Protein AF-A0A061SBF4-F1 (afdb_monomer_lite)

InterPro domains:
  IPR029033 Histidine phosphatase superfamily [G3DSA:3.40.50.1240] (4-101)
  IPR029033 Histidine phosphatase superfamily [SSF53254] (17-101)

Structure (mmCIF, N/CA/C/O backbone):
data_AF-A0A061SBF4-F1
#
_entry.id   AF-A0A061SBF4-F1
#
loop_
_atom_site.group_PDB
_atom_site.id
_atom_site.type_symbol
_atom_site.label_atom_id
_atom_site.label_alt_id
_atom_site.label_comp_id
_atom_site.label_asym_id
_atom_site.label_entity_id
_atom_site.label_seq_id
_atom_site.pdbx_PDB_ins_code
_atom_site.Cartn_x
_atom_site.Cartn_y
_atom_site.Cartn_z
_atom_site.occupancy
_atom_site.B_iso_or_equiv
_atom_site.auth_seq_id
_atom_site.auth_comp_id
_atom_site.auth_asym_id
_atom_site.auth_atom_id
_atom_site.pdbx_PDB_model_num
ATOM 1 N N . ASN A 1 1 ? 0.490 18.401 -19.835 1.00 37.03 1 ASN A N 1
ATOM 2 C CA . ASN A 1 1 ? -0.898 18.428 -20.334 1.00 37.03 1 ASN A CA 1
ATOM 3 C C . ASN A 1 1 ? -1.170 17.094 -21.003 1.00 37.03 1 ASN A C 1
ATOM 5 O O . ASN A 1 1 ? -0.836 16.944 -22.166 1.00 37.03 1 ASN A O 1
ATOM 9 N N . LEU A 1 2 ? -1.612 16.114 -20.217 1.00 29.39 2 LEU A N 1
ATOM 10 C CA . LEU A 1 2 ? -2.106 14.799 -20.639 1.00 29.39 2 LEU A CA 1
ATOM 11 C C . LEU A 1 2 ? -2.763 14.201 -19.387 1.00 29.39 2 LEU A C 1
ATOM 13 O O . LEU A 1 2 ? -2.123 13.512 -18.601 1.00 29.39 2 LEU A O 1
ATOM 17 N N . LEU A 1 3 ? -4.010 14.611 -19.146 1.00 37.03 3 LEU A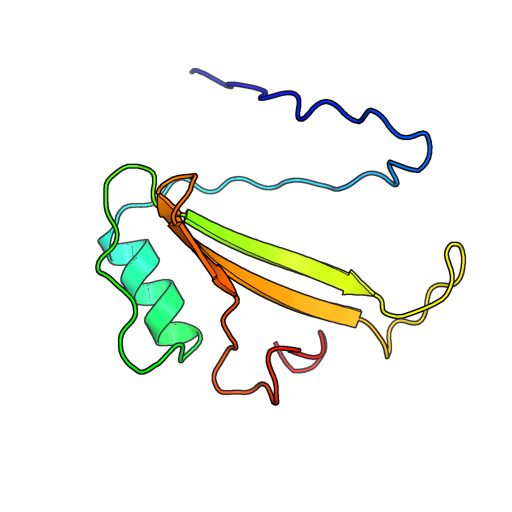 N 1
ATOM 18 C CA . LEU A 1 3 ? -4.941 13.877 -18.296 1.00 37.03 3 LEU A CA 1
ATOM 19 C C . LEU A 1 3 ? -5.347 12.645 -19.106 1.00 37.03 3 LEU A C 1
ATOM 21 O O . LEU A 1 3 ? -6.087 12.770 -20.077 1.00 37.03 3 LEU A O 1
ATOM 25 N N . LEU A 1 4 ? -4.800 11.482 -18.761 1.00 37.97 4 LEU A N 1
ATOM 26 C CA . LEU A 1 4 ? -5.446 10.223 -19.102 1.00 37.97 4 LEU A CA 1
ATOM 27 C C . LEU A 1 4 ? -6.430 9.932 -17.973 1.00 37.97 4 LEU A C 1
ATOM 29 O O . LEU A 1 4 ? -6.050 9.427 -16.920 1.00 37.97 4 LEU A O 1
ATOM 33 N N . GLU A 1 5 ? -7.686 10.303 -18.197 1.00 43.56 5 GLU A N 1
ATOM 34 C CA . GLU A 1 5 ? -8.816 9.701 -17.501 1.00 43.56 5 GLU A CA 1
ATOM 35 C C . GLU A 1 5 ? -8.888 8.247 -17.980 1.00 43.56 5 GLU A C 1
ATOM 37 O O . GLU A 1 5 ? -9.454 7.944 -19.027 1.00 43.56 5 GLU A O 1
ATOM 42 N N . GLN A 1 6 ? -8.212 7.344 -17.269 1.00 40.34 6 GLN A N 1
ATOM 43 C CA . GLN A 1 6 ? -8.538 5.929 -17.372 1.00 40.34 6 GLN A CA 1
ATOM 44 C C . GLN A 1 6 ? -9.866 5.733 -16.646 1.00 40.34 6 GLN A C 1
ATOM 46 O O . GLN A 1 6 ? -9.923 5.673 -15.419 1.00 40.34 6 GLN A O 1
ATOM 51 N N . GLU A 1 7 ? -10.936 5.674 -17.434 1.00 38.03 7 GLU A N 1
ATOM 52 C CA . GLU A 1 7 ? -12.190 5.042 -17.050 1.00 38.03 7 GLU A CA 1
ATOM 53 C C . GLU A 1 7 ? -11.876 3.599 -16.635 1.00 38.03 7 GLU A C 1
ATOM 55 O O . GLU A 1 7 ? -11.697 2.711 -17.470 1.00 38.03 7 GLU A O 1
ATOM 60 N N . CYS A 1 8 ? -11.788 3.347 -15.330 1.00 37.91 8 CYS A N 1
ATOM 61 C CA . CYS A 1 8 ? -12.079 2.015 -14.829 1.00 37.91 8 CYS A CA 1
ATOM 62 C C . CYS A 1 8 ? -13.566 1.792 -15.091 1.00 37.91 8 CYS A C 1
ATOM 64 O O . CYS A 1 8 ? -14.402 2.482 -14.507 1.00 37.91 8 CYS A O 1
ATOM 66 N N . ALA A 1 9 ? -13.870 0.876 -16.009 1.00 34.50 9 ALA A N 1
ATOM 67 C CA . ALA A 1 9 ? -15.216 0.411 -16.290 1.00 34.50 9 ALA A CA 1
ATOM 68 C C . ALA A 1 9 ? -15.899 0.019 -14.972 1.00 34.50 9 ALA A C 1
ATOM 70 O O . ALA A 1 9 ? -15.605 -1.019 -14.382 1.00 34.50 9 ALA A O 1
ATOM 71 N N . ALA A 1 10 ? -16.775 0.899 -14.495 1.00 35.72 10 ALA A N 1
ATOM 72 C CA . ALA A 1 10 ? -17.707 0.621 -13.423 1.00 35.72 10 ALA A CA 1
ATOM 73 C C . ALA A 1 10 ? -18.903 -0.118 -14.031 1.00 35.72 10 ALA A C 1
ATOM 75 O O . ALA A 1 10 ? -19.981 0.449 -14.187 1.00 35.72 10 ALA A O 1
ATOM 76 N N . ASP A 1 11 ? -18.694 -1.379 -14.405 1.00 40.53 11 ASP A N 1
ATOM 77 C CA . ASP A 1 11 ? -19.796 -2.331 -14.497 1.00 40.53 11 ASP A CA 1
ATOM 78 C C . ASP A 1 11 ? -20.078 -2.808 -13.069 1.00 40.53 11 ASP A C 1
ATOM 80 O O . ASP A 1 11 ? -19.510 -3.798 -12.629 1.00 40.53 11 ASP A O 1
ATOM 84 N N . ASP A 1 12 ? -20.841 -2.019 -12.312 1.00 39.38 12 ASP A N 1
ATOM 85 C CA . ASP A 1 12 ? -21.755 -2.483 -11.260 1.00 39.38 12 ASP A CA 1
ATOM 86 C C . ASP A 1 12 ? -22.426 -1.262 -10.606 1.00 39.38 12 ASP A C 1
ATOM 88 O O . ASP A 1 12 ? -21.773 -0.296 -10.203 1.00 39.38 12 ASP A O 1
ATOM 92 N N . GLU A 1 13 ? -23.756 -1.312 -10.499 1.00 36.62 13 GLU A N 1
ATOM 93 C CA . GLU A 1 13 ? -24.686 -0.283 -9.991 1.00 36.62 13 GLU A CA 1
ATOM 94 C C . GLU A 1 13 ? -24.434 0.195 -8.537 1.00 36.62 13 GLU A C 1
ATOM 96 O O . GLU A 1 13 ? -25.208 0.985 -7.999 1.00 36.62 13 GLU A O 1
ATOM 101 N N . ASP A 1 14 ? -23.320 -0.199 -7.918 1.00 42.00 14 ASP A N 1
ATOM 102 C CA . ASP A 1 14 ? -22.906 0.137 -6.552 1.00 42.00 14 ASP A CA 1
ATOM 103 C C . ASP A 1 14 ? -21.665 1.048 -6.489 1.00 42.00 14 ASP A C 1
ATOM 105 O O . ASP A 1 14 ? -21.001 1.143 -5.451 1.00 42.00 14 ASP A O 1
ATOM 109 N N . ALA A 1 15 ? -21.349 1.767 -7.574 1.00 41.41 15 ALA A N 1
ATOM 110 C CA . ALA A 1 15 ? -20.294 2.782 -7.615 1.00 41.41 15 ALA A CA 1
ATOM 111 C C . ALA A 1 15 ? -20.626 4.002 -6.722 1.00 41.41 15 ALA A C 1
ATOM 113 O O . ALA A 1 15 ? -20.840 5.123 -7.187 1.00 41.41 15 ALA A O 1
ATOM 114 N N . ARG A 1 16 ? -20.646 3.810 -5.396 1.00 48.41 16 ARG A N 1
ATOM 115 C CA . ARG A 1 16 ? -20.456 4.889 -4.422 1.00 48.41 16 ARG A CA 1
ATOM 116 C C . ARG A 1 16 ? -19.174 5.599 -4.825 1.00 48.41 16 ARG A C 1
ATOM 118 O O . ARG A 1 16 ? -18.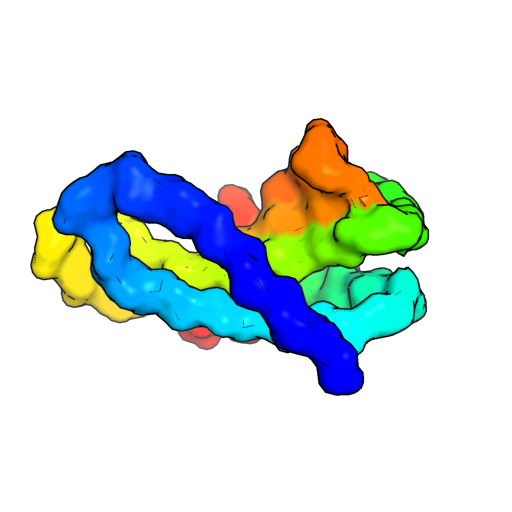128 4.965 -4.812 1.00 48.41 16 ARG A O 1
ATOM 125 N N . ALA A 1 17 ? -19.289 6.875 -5.199 1.00 47.47 17 ALA A N 1
ATOM 126 C CA . ALA A 1 17 ? -18.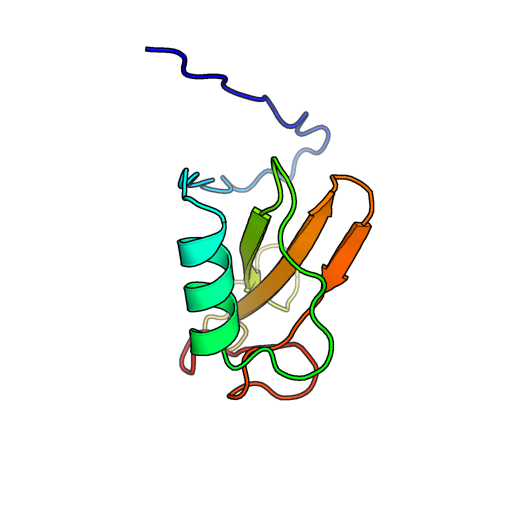212 7.714 -5.718 1.00 47.47 17 ALA A CA 1
ATOM 127 C C . ALA A 1 17 ? -16.864 7.418 -5.037 1.00 47.47 17 ALA A C 1
ATOM 129 O O . ALA A 1 17 ? -16.566 7.932 -3.957 1.00 47.47 17 ALA A O 1
ATOM 130 N N . ALA A 1 18 ? -16.062 6.563 -5.667 1.00 59.12 18 ALA A N 1
ATOM 131 C CA . ALA A 1 18 ? -14.702 6.309 -5.251 1.00 59.12 18 ALA A CA 1
ATOM 132 C C . ALA A 1 18 ? -13.892 7.495 -5.766 1.00 59.12 18 ALA A C 1
ATOM 134 O O . ALA A 1 18 ? -13.632 7.617 -6.962 1.00 59.12 18 ALA A O 1
ATOM 135 N N . SER A 1 19 ? -13.560 8.435 -4.883 1.00 75.69 19 SER A N 1
ATOM 136 C CA . SER A 1 19 ? -12.643 9.509 -5.243 1.00 75.69 19 SER A CA 1
ATOM 137 C C . SER A 1 19 ? -11.255 8.906 -5.444 1.00 75.69 19 SER A C 1
ATOM 139 O O . SER A 1 19 ? -10.605 8.523 -4.471 1.00 75.69 19 SER A O 1
ATOM 141 N N . LEU A 1 20 ? -10.806 8.818 -6.694 1.00 83.00 20 LEU A N 1
ATOM 142 C CA . LEU A 1 20 ? -9.448 8.407 -7.02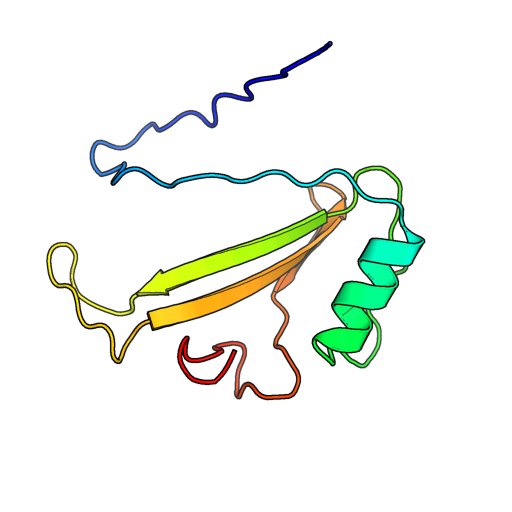6 1.00 83.00 20 LEU A CA 1
ATOM 143 C C . LEU A 1 20 ? -8.533 9.634 -7.046 1.00 83.00 20 LEU A C 1
ATOM 145 O O . LEU A 1 20 ? -8.828 10.632 -7.703 1.00 83.00 20 LEU A O 1
ATOM 149 N N . GLN A 1 21 ? -7.412 9.555 -6.333 1.00 87.44 21 GLN A N 1
ATOM 150 C CA . GLN A 1 21 ? -6.353 10.560 -6.376 1.00 87.44 21 GLN A CA 1
ATOM 151 C C . GLN A 1 21 ? -5.063 9.897 -6.853 1.00 87.44 21 GLN A C 1
ATOM 153 O O . GLN A 1 21 ? -4.619 8.913 -6.269 1.00 87.44 21 GLN A O 1
ATOM 158 N N . LEU A 1 22 ? -4.474 10.441 -7.921 1.00 89.81 22 LEU A N 1
ATOM 159 C CA . LEU A 1 22 ? -3.258 9.916 -8.537 1.00 89.81 22 LEU A CA 1
ATOM 160 C C . LEU A 1 22 ? -2.083 10.862 -8.293 1.00 89.81 22 LEU A C 1
ATOM 162 O O . LEU A 1 22 ? -2.156 12.056 -8.590 1.00 89.81 22 LEU A O 1
ATOM 166 N N . TYR A 1 23 ? -0.981 10.300 -7.802 1.00 91.69 23 TYR A N 1
ATOM 167 C CA . TYR A 1 23 ? 0.264 11.017 -7.549 1.00 91.69 23 TYR A CA 1
ATOM 168 C C . TYR A 1 23 ? 1.390 10.395 -8.370 1.00 91.69 23 TYR A C 1
ATOM 170 O O . TYR A 1 23 ? 1.766 9.246 -8.157 1.00 91.69 23 TYR A O 1
ATOM 178 N N . PHE A 1 24 ? 1.952 11.168 -9.298 1.00 92.56 24 PHE A N 1
ATOM 179 C CA . PHE A 1 24 ? 3.130 10.747 -10.053 1.00 92.56 24 PHE A CA 1
ATOM 180 C C . PHE A 1 24 ? 4.392 11.048 -9.250 1.00 92.56 24 PHE A C 1
ATOM 182 O O . PHE A 1 24 ? 4.610 12.182 -8.820 1.00 92.56 24 PHE A O 1
ATOM 189 N N . ALA A 1 25 ? 5.220 10.026 -9.060 1.00 91.12 25 ALA A N 1
ATOM 190 C CA . ALA A 1 25 ? 6.402 10.089 -8.217 1.00 91.12 25 ALA A CA 1
ATOM 191 C C . ALA A 1 25 ? 7.564 9.304 -8.838 1.00 91.12 25 ALA A C 1
ATOM 193 O O . ALA A 1 25 ? 7.374 8.409 -9.660 1.00 91.12 25 ALA A O 1
ATOM 194 N N . HIS A 1 26 ? 8.785 9.636 -8.431 1.00 92.38 26 HIS A N 1
ATOM 195 C CA . HIS A 1 26 ? 9.977 8.869 -8.773 1.00 92.38 26 HIS A CA 1
ATOM 196 C C . HIS A 1 26 ? 10.063 7.579 -7.944 1.00 92.38 26 HIS A C 1
ATOM 198 O O . HIS A 1 26 ? 9.607 7.532 -6.802 1.00 92.38 26 HIS A O 1
ATOM 204 N N . GLN A 1 27 ? 10.757 6.563 -8.468 1.00 90.12 27 GLN A N 1
ATOM 205 C CA . GLN A 1 27 ? 11.002 5.288 -7.771 1.00 90.12 27 GLN A CA 1
ATOM 206 C C . GLN A 1 27 ? 11.597 5.481 -6.360 1.00 90.12 27 GLN A C 1
ATOM 208 O O . GLN A 1 27 ? 11.237 4.772 -5.423 1.00 90.12 27 GLN A O 1
ATOM 213 N N . SER A 1 28 ? 12.462 6.486 -6.170 1.00 90.62 28 SER A N 1
ATOM 214 C CA . SER A 1 28 ? 13.033 6.825 -4.857 1.00 90.62 28 SER A CA 1
ATOM 215 C C . SER A 1 28 ? 11.989 7.303 -3.843 1.00 90.62 28 SER A C 1
ATOM 217 O O . SER A 1 28 ? 12.118 7.022 -2.653 1.00 90.62 28 SER A O 1
ATOM 219 N N . GLN A 1 29 ? 10.944 7.997 -4.297 1.00 92.69 29 GLN A N 1
ATOM 220 C CA . GLN A 1 29 ? 9.840 8.448 -3.450 1.00 92.69 29 GLN A CA 1
ATOM 221 C C . GLN A 1 29 ? 8.916 7.280 -3.087 1.00 92.69 29 GLN A C 1
ATOM 223 O O . GLN A 1 29 ? 8.470 7.202 -1.946 1.00 92.69 29 GLN A O 1
ATOM 228 N N . VAL A 1 30 ? 8.696 6.339 -4.013 1.00 90.06 30 VAL A N 1
ATOM 229 C CA . VAL A 1 30 ? 7.953 5.095 -3.744 1.00 90.06 30 VAL A CA 1
ATOM 230 C C . VAL A 1 30 ? 8.665 4.262 -2.675 1.00 90.06 30 VAL A C 1
ATOM 232 O O . VAL A 1 30 ? 8.046 3.855 -1.695 1.00 90.06 30 VAL A O 1
ATOM 235 N N . LEU A 1 31 ? 9.985 4.082 -2.796 1.00 89.12 31 LEU A N 1
ATOM 236 C CA . LEU A 1 31 ? 10.793 3.411 -1.771 1.00 89.12 31 LEU A CA 1
ATOM 237 C C . LEU A 1 31 ? 10.717 4.115 -0.415 1.00 89.12 31 LEU A C 1
ATOM 239 O O . LEU A 1 31 ? 10.559 3.455 0.611 1.00 89.12 31 LEU A O 1
ATOM 243 N N . ALA A 1 32 ? 10.823 5.446 -0.404 1.00 89.81 32 ALA A N 1
ATOM 244 C CA . ALA A 1 32 ? 10.725 6.224 0.825 1.00 89.81 32 ALA A CA 1
ATOM 245 C C . ALA A 1 32 ? 9.351 6.060 1.496 1.00 89.81 32 ALA A C 1
ATOM 247 O O . ALA A 1 32 ? 9.293 5.911 2.714 1.00 89.81 32 ALA A O 1
ATOM 248 N N . LEU A 1 33 ? 8.264 6.030 0.716 1.00 89.75 33 LEU A N 1
ATOM 249 C CA . LEU A 1 33 ? 6.912 5.787 1.219 1.00 89.75 33 LEU A CA 1
ATOM 250 C C . LEU A 1 33 ? 6.783 4.387 1.832 1.00 89.75 33 LEU A C 1
ATOM 252 O O . LEU A 1 33 ? 6.333 4.261 2.966 1.00 89.75 33 LEU A O 1
ATOM 256 N N . LEU A 1 34 ? 7.221 3.344 1.124 1.00 87.62 34 LEU A N 1
ATOM 257 C CA . LEU A 1 34 ? 7.181 1.964 1.622 1.00 87.62 34 LEU A CA 1
ATOM 258 C C . LEU A 1 34 ? 7.979 1.808 2.926 1.00 87.62 34 LEU A C 1
ATOM 260 O O . LEU A 1 34 ? 7.505 1.192 3.883 1.00 87.62 34 LEU A O 1
ATOM 264 N N . ALA A 1 35 ? 9.159 2.429 2.994 1.00 87.06 35 ALA A N 1
ATOM 265 C CA . ALA A 1 35 ? 9.975 2.456 4.201 1.00 87.06 35 ALA A CA 1
ATOM 266 C C . ALA A 1 35 ? 9.298 3.225 5.350 1.00 87.06 35 ALA A C 1
ATOM 268 O O . ALA A 1 35 ? 9.344 2.768 6.491 1.00 87.06 35 ALA A O 1
ATOM 269 N N . ALA A 1 36 ? 8.648 4.359 5.065 1.00 86.31 36 ALA A N 1
ATOM 270 C CA . ALA A 1 36 ? 7.928 5.161 6.057 1.00 86.31 36 ALA A CA 1
ATOM 271 C C . ALA A 1 36 ? 6.699 4.432 6.616 1.00 86.31 36 ALA A C 1
ATOM 273 O O . ALA A 1 36 ? 6.452 4.478 7.819 1.00 86.31 36 ALA A O 1
ATOM 274 N N . LEU A 1 37 ? 5.989 3.685 5.768 1.00 84.06 37 LEU A N 1
ATOM 275 C CA . LEU A 1 37 ? 4.926 2.769 6.183 1.00 84.06 37 LEU A CA 1
ATOM 276 C C . LEU A 1 37 ? 5.478 1.594 7.005 1.00 84.06 37 LEU A C 1
ATOM 278 O O . LEU A 1 37 ? 4.724 0.848 7.620 1.00 84.06 37 LEU A O 1
ATOM 282 N N . GLY A 1 38 ? 6.798 1.412 7.052 1.00 80.94 38 GLY A N 1
ATOM 283 C CA . GLY A 1 38 ? 7.430 0.301 7.746 1.00 80.94 38 GLY A CA 1
ATOM 284 C C . GLY A 1 38 ? 7.097 -1.044 7.107 1.00 80.94 38 GLY A C 1
ATOM 285 O O . GLY A 1 38 ? 7.157 -2.070 7.785 1.00 80.94 38 GLY A O 1
ATOM 286 N N . VAL A 1 39 ? 6.768 -1.036 5.813 1.00 77.81 39 VAL A N 1
ATOM 287 C CA . VAL A 1 39 ? 6.655 -2.244 5.006 1.00 77.81 39 VAL A CA 1
ATOM 288 C C . VAL A 1 39 ? 8.065 -2.827 4.880 1.00 77.81 39 VAL A C 1
ATOM 290 O O . VAL A 1 39 ? 8.880 -2.373 4.077 1.00 77.81 39 VAL A O 1
ATOM 293 N N . GLY A 1 40 ? 8.390 -3.773 5.759 1.00 62.84 40 GLY A N 1
ATOM 294 C CA . GLY A 1 40 ? 9.734 -4.319 5.920 1.00 62.84 40 GLY A CA 1
ATOM 295 C C . GLY A 1 40 ? 9.813 -5.803 5.578 1.00 62.84 40 GLY A C 1
ATOM 296 O O . GLY A 1 40 ? 8.980 -6.583 6.023 1.00 62.84 40 GLY A O 1
ATOM 297 N N . GLY A 1 41 ? 10.876 -6.175 4.858 1.00 59.53 41 GLY A N 1
ATOM 298 C CA . GLY A 1 41 ? 11.250 -7.563 4.566 1.00 59.53 41 GLY A CA 1
ATOM 299 C C . GLY A 1 41 ? 10.845 -8.001 3.160 1.00 59.53 41 GLY A C 1
ATOM 300 O O . GLY A 1 41 ? 9.742 -8.484 2.964 1.00 59.53 41 GLY A O 1
ATOM 301 N N . GLU A 1 42 ? 11.758 -7.835 2.198 1.00 65.69 42 GLU A N 1
ATOM 302 C CA . GLU A 1 42 ? 11.649 -8.321 0.806 1.00 65.69 42 GLU A CA 1
ATOM 303 C C . GLU A 1 42 ? 10.568 -7.673 -0.072 1.00 65.69 42 GLU A C 1
ATOM 305 O O . GLU A 1 42 ? 9.929 -8.337 -0.885 1.00 65.69 42 GLU A O 1
ATOM 310 N N . VAL A 1 43 ? 10.410 -6.349 0.004 1.00 72.94 43 VAL A N 1
ATOM 311 C CA . VAL A 1 43 ? 9.686 -5.648 -1.062 1.00 72.94 43 VAL A CA 1
ATOM 312 C C . VAL A 1 43 ? 10.590 -5.540 -2.295 1.00 72.94 43 VAL A C 1
ATOM 314 O O . VAL A 1 43 ? 11.680 -4.968 -2.189 1.00 72.94 43 VAL A O 1
ATOM 317 N N . PRO A 1 44 ? 10.183 -6.071 -3.460 1.00 83.94 44 PRO A N 1
ATOM 318 C CA . PRO A 1 44 ? 10.938 -5.907 -4.697 1.00 83.94 44 PRO A CA 1
ATOM 319 C C . PRO A 1 44 ? 11.139 -4.426 -5.041 1.00 83.94 44 PRO A C 1
ATOM 321 O O . PRO A 1 44 ? 10.251 -3.595 -4.824 1.00 83.94 44 PRO A O 1
ATOM 324 N N . LEU A 1 45 ? 12.312 -4.103 -5.595 1.00 87.50 45 LEU A N 1
ATOM 325 C CA . LEU A 1 45 ? 12.633 -2.741 -6.021 1.00 87.50 45 LEU A CA 1
ATOM 326 C C . LEU A 1 45 ? 11.581 -2.233 -7.023 1.00 87.50 45 LEU A C 1
ATOM 328 O O . LEU A 1 45 ? 11.161 -3.008 -7.885 1.00 87.50 45 LEU A O 1
ATOM 332 N N . PRO A 1 46 ? 11.157 -0.961 -6.927 1.00 89.00 46 PRO A N 1
ATOM 333 C CA . PRO A 1 46 ? 10.197 -0.411 -7.866 1.00 89.00 46 PRO A CA 1
ATOM 334 C C . PRO A 1 46 ? 10.777 -0.370 -9.274 1.00 89.00 46 PRO A C 1
ATOM 336 O O . PRO A 1 46 ? 11.893 0.101 -9.488 1.00 89.00 46 PRO A O 1
ATOM 339 N N . GLU A 1 47 ? 9.986 -0.854 -10.224 1.00 89.69 47 GLU A N 1
ATOM 340 C CA . GLU A 1 47 ? 10.246 -0.761 -11.657 1.00 89.69 47 GLU A CA 1
ATOM 341 C C . GLU A 1 47 ? 9.455 0.415 -12.255 1.00 89.69 47 GLU A C 1
ATOM 343 O O . GLU A 1 47 ? 8.744 1.145 -11.552 1.00 89.69 47 GLU A O 1
ATOM 348 N N . ASP A 1 48 ? 9.591 0.644 -13.558 1.00 88.62 48 ASP A N 1
ATOM 349 C CA . ASP A 1 48 ? 8.790 1.646 -14.260 1.00 88.62 48 ASP A CA 1
ATOM 350 C C . ASP A 1 48 ? 7.293 1.330 -14.126 1.00 88.62 48 ASP A C 1
ATOM 352 O O . ASP A 1 48 ? 6.871 0.187 -14.290 1.00 88.62 48 ASP A O 1
ATOM 356 N N . LEU A 1 49 ? 6.491 2.361 -13.833 1.00 87.25 49 LEU A N 1
ATOM 357 C CA . LEU A 1 49 ? 5.038 2.267 -13.606 1.00 87.25 49 LEU A CA 1
ATOM 358 C C . LEU A 1 49 ? 4.610 1.441 -12.375 1.00 87.25 49 LEU A C 1
ATOM 360 O O . LEU A 1 49 ? 3.417 1.184 -12.189 1.00 87.25 49 LEU A O 1
ATOM 364 N N . SER A 1 50 ? 5.553 1.070 -11.507 1.00 90.81 50 SER A N 1
ATOM 365 C CA . SER A 1 50 ? 5.219 0.587 -10.166 1.00 90.81 50 SER A CA 1
ATOM 366 C C . SER A 1 50 ? 4.407 1.629 -9.390 1.00 90.81 50 SER A C 1
ATOM 368 O O . SER A 1 50 ? 4.568 2.840 -9.573 1.00 90.81 50 SER A O 1
ATOM 370 N N . HIS A 1 51 ? 3.514 1.163 -8.522 1.00 91.25 51 HIS A N 1
ATOM 371 C CA . HIS A 1 51 ? 2.621 2.029 -7.759 1.00 91.25 51 HIS A CA 1
ATOM 372 C C . HIS A 1 51 ? 2.256 1.420 -6.407 1.00 91.25 51 HIS A C 1
ATOM 374 O O . HIS A 1 51 ? 2.408 0.220 -6.167 1.00 91.25 51 HIS A O 1
ATOM 380 N N . VAL A 1 52 ? 1.799 2.290 -5.509 1.00 90.44 52 VAL A N 1
ATOM 381 C CA . VAL A 1 52 ? 1.256 1.926 -4.203 1.00 90.44 52 VAL A CA 1
ATOM 382 C C . VAL A 1 52 ? -0.176 2.426 -4.154 1.00 90.44 52 VAL A C 1
ATOM 384 O O . VAL A 1 52 ? -0.404 3.632 -4.243 1.00 90.44 52 VAL A O 1
ATOM 387 N N . ASP A 1 53 ? -1.109 1.507 -3.964 1.00 89.00 53 ASP A N 1
ATOM 388 C CA . ASP A 1 53 ? -2.509 1.824 -3.741 1.00 89.00 53 ASP A CA 1
ATOM 389 C C . ASP A 1 53 ? -2.780 1.903 -2.243 1.00 89.00 53 ASP A C 1
ATOM 391 O O . ASP A 1 53 ? -2.471 0.983 -1.482 1.00 89.00 53 ASP A O 1
ATOM 395 N N . LEU A 1 54 ? -3.391 3.011 -1.830 1.00 87.44 54 LEU A N 1
ATOM 396 C CA . LEU A 1 54 ? -3.901 3.229 -0.482 1.00 87.44 54 LEU A CA 1
ATOM 397 C C . LEU A 1 54 ? -5.415 3.363 -0.579 1.00 87.44 54 LEU A C 1
ATOM 399 O O . LEU A 1 54 ? -5.929 4.383 -1.035 1.00 87.44 54 LEU A O 1
ATOM 403 N N . THR A 1 55 ? -6.137 2.323 -0.173 1.00 84.94 55 THR A N 1
ATOM 404 C CA . THR A 1 55 ? -7.598 2.288 -0.290 1.00 84.94 55 THR A CA 1
ATOM 405 C C . THR A 1 55 ? -8.241 2.373 1.086 1.00 84.94 55 THR A C 1
ATOM 407 O O . THR A 1 55 ? -8.063 1.475 1.907 1.00 84.94 55 THR A O 1
ATOM 410 N N . LEU A 1 56 ? -9.041 3.415 1.323 1.00 84.44 56 LEU A N 1
ATOM 411 C CA . LEU A 1 56 ? -9.915 3.487 2.493 1.00 84.44 56 LEU A CA 1
ATOM 412 C C . LEU A 1 56 ? -11.115 2.559 2.295 1.00 84.44 56 LEU A C 1
ATOM 414 O O . LEU A 1 56 ? -11.921 2.744 1.384 1.00 84.44 56 LEU A O 1
ATOM 418 N N . ARG A 1 57 ? -11.232 1.557 3.161 1.00 80.38 57 ARG A N 1
ATOM 419 C CA . ARG A 1 57 ? -12.306 0.562 3.164 1.00 80.38 57 ARG A CA 1
ATOM 420 C C . ARG A 1 57 ? -13.079 0.629 4.478 1.00 80.38 57 ARG A C 1
ATOM 422 O O . ARG A 1 57 ? -12.570 1.101 5.490 1.00 80.38 57 ARG A O 1
ATOM 429 N N . THR A 1 58 ? -14.312 0.131 4.467 1.00 82.44 58 THR A N 1
ATOM 430 C CA . THR A 1 58 ? -15.119 -0.100 5.673 1.00 82.44 58 THR A CA 1
ATOM 431 C C . THR A 1 58 ? -15.524 -1.568 5.722 1.00 82.44 58 THR A C 1
ATOM 433 O O . THR A 1 58 ? -15.884 -2.141 4.693 1.00 82.44 58 THR A O 1
ATOM 436 N N . ALA A 1 59 ? -15.433 -2.199 6.891 1.00 75.50 59 ALA A N 1
ATOM 437 C CA . ALA A 1 59 ? -15.986 -3.534 7.097 1.00 75.50 59 ALA A CA 1
ATOM 438 C C . ALA A 1 59 ? -17.452 -3.420 7.541 1.00 75.50 59 ALA A C 1
ATOM 440 O O . ALA A 1 59 ? -17.750 -2.754 8.530 1.00 75.50 59 ALA A O 1
ATOM 441 N N . GLY A 1 60 ? -18.380 -4.088 6.855 1.00 71.94 60 GLY A N 1
ATOM 442 C CA . GLY A 1 60 ? -19.794 -4.072 7.237 1.00 71.94 60 GLY A CA 1
ATOM 443 C C . GLY A 1 60 ? -20.746 -4.391 6.091 1.00 71.94 60 GLY A C 1
ATOM 444 O O . GLY A 1 60 ? -20.319 -4.673 4.974 1.00 71.94 60 GLY A O 1
ATOM 445 N N . GLU A 1 61 ? -22.044 -4.352 6.388 1.00 74.56 61 GLU A N 1
ATOM 446 C CA . GLU A 1 61 ? -23.095 -4.507 5.382 1.00 74.56 61 GLU A CA 1
ATOM 447 C C . GLU A 1 61 ? -23.190 -3.258 4.502 1.00 74.56 61 GLU A C 1
ATOM 449 O O . GLU A 1 61 ? -23.079 -2.122 4.986 1.00 74.56 61 GLU A O 1
ATOM 454 N N . VAL A 1 62 ? -23.439 -3.472 3.208 1.00 68.81 62 VAL A N 1
ATOM 455 C CA . VAL A 1 62 ? -23.671 -2.403 2.232 1.00 68.81 62 VAL A CA 1
ATOM 456 C C . VAL A 1 62 ? -24.801 -1.496 2.731 1.00 68.81 62 VAL A C 1
ATOM 458 O O . VAL A 1 62 ? -25.882 -1.957 3.081 1.00 68.81 62 VAL A O 1
ATOM 461 N N . GLY A 1 63 ? -24.536 -0.189 2.802 1.00 65.94 63 GLY A N 1
ATOM 462 C CA . GLY A 1 63 ? -25.492 0.809 3.296 1.00 65.94 63 GLY A CA 1
ATOM 463 C C . GLY A 1 63 ? -25.334 1.186 4.773 1.00 65.94 63 GLY A C 1
ATOM 464 O O . GLY A 1 63 ? -25.815 2.248 5.166 1.00 65.94 63 GLY A O 1
ATOM 465 N N . SER A 1 64 ? -24.584 0.414 5.565 1.00 66.69 64 SER A N 1
ATOM 466 C CA . SER A 1 64 ? -24.176 0.805 6.920 1.00 66.69 64 SER A CA 1
ATOM 467 C C . SER A 1 64 ? -22.815 1.515 6.892 1.00 66.69 64 SER A C 1
ATOM 469 O O . SER A 1 64 ? -21.891 1.074 6.213 1.00 66.69 64 SER A O 1
ATOM 471 N N . PHE A 1 65 ? -22.696 2.658 7.574 1.00 75.25 65 PHE A N 1
ATOM 472 C CA . PHE A 1 65 ? -21.417 3.350 7.761 1.00 75.25 65 PHE A CA 1
ATOM 473 C C . PHE A 1 65 ? -21.052 3.311 9.238 1.00 75.25 65 PHE A C 1
ATOM 475 O O . PHE A 1 65 ? -21.745 3.901 10.066 1.00 75.25 65 PHE A O 1
ATOM 482 N N . ASP A 1 66 ? -19.963 2.615 9.545 1.00 77.94 66 ASP A N 1
ATOM 483 C CA . ASP A 1 66 ? -19.385 2.552 10.879 1.00 77.94 66 ASP A CA 1
ATOM 484 C C . ASP A 1 66 ? -17.941 3.076 10.812 1.00 77.94 66 ASP A C 1
ATOM 486 O O . ASP A 1 66 ? -17.068 2.399 10.253 1.00 77.94 66 ASP A O 1
ATOM 490 N N . PRO A 1 67 ? -17.670 4.289 11.330 1.00 76.31 67 PRO A N 1
ATOM 491 C CA . PRO A 1 67 ? -16.339 4.882 11.273 1.00 76.31 67 PRO A CA 1
ATOM 492 C C . PRO A 1 67 ? -15.307 4.100 12.095 1.00 76.31 67 PRO A C 1
ATOM 494 O O . PRO A 1 67 ? -14.116 4.200 11.814 1.00 76.31 67 PRO A O 1
ATOM 497 N N . GLU A 1 68 ? -15.736 3.294 13.072 1.00 81.44 68 GLU A N 1
ATOM 498 C CA . GLU A 1 68 ? -14.842 2.437 13.863 1.00 81.44 68 GLU A CA 1
ATOM 499 C C . GLU A 1 68 ? -14.339 1.227 13.066 1.00 81.44 68 GLU A C 1
ATOM 501 O O . GLU A 1 68 ? -13.366 0.586 13.453 1.00 81.44 68 GLU A O 1
ATOM 506 N N . LYS A 1 69 ? -14.984 0.921 11.936 1.00 80.31 69 LYS A N 1
ATOM 507 C CA . LYS A 1 69 ? -14.622 -0.181 11.036 1.00 80.31 69 LYS A CA 1
ATOM 508 C C . LYS A 1 69 ? -13.914 0.296 9.773 1.00 80.31 69 LYS A C 1
ATOM 510 O O . LYS A 1 69 ? -13.821 -0.462 8.806 1.00 80.31 69 LYS A O 1
ATOM 515 N N . LEU A 1 70 ? -13.463 1.550 9.750 1.00 83.38 70 LEU A N 1
ATOM 516 C CA . LEU A 1 70 ? -12.646 2.077 8.667 1.00 83.38 70 LEU A CA 1
ATOM 517 C C . LEU A 1 70 ? -11.211 1.581 8.789 1.00 83.38 70 LEU A C 1
ATOM 519 O O . LEU A 1 70 ? -10.616 1.626 9.866 1.00 83.38 70 LEU A O 1
ATOM 523 N N . PHE A 1 71 ? -10.644 1.162 7.667 1.00 82.56 71 PHE A N 1
ATOM 524 C CA . PHE A 1 71 ? -9.257 0.737 7.591 1.00 82.56 71 PHE A CA 1
ATOM 525 C C . PHE A 1 71 ? -8.630 1.069 6.237 1.00 82.56 71 PHE A C 1
ATOM 527 O O . PHE A 1 71 ? -9.332 1.210 5.236 1.00 82.56 71 PHE A O 1
ATOM 534 N N . ILE A 1 72 ? -7.303 1.183 6.211 1.00 84.44 72 ILE A N 1
ATOM 535 C CA . ILE A 1 72 ? -6.515 1.344 4.989 1.00 84.44 72 ILE A CA 1
ATOM 536 C C . ILE A 1 72 ? -5.992 -0.018 4.536 1.00 84.44 72 ILE A C 1
ATOM 538 O O . ILE A 1 72 ? -5.315 -0.719 5.288 1.00 84.44 72 ILE A O 1
ATOM 542 N N . ASP A 1 73 ? -6.315 -0.372 3.294 1.00 81.75 73 ASP A N 1
ATOM 543 C CA . ASP A 1 73 ? -5.715 -1.477 2.547 1.00 81.75 73 ASP A CA 1
ATOM 544 C C . ASP A 1 73 ? -4.562 -0.919 1.707 1.00 81.75 73 ASP A C 1
ATOM 546 O O . ASP A 1 73 ? -4.759 0.026 0.938 1.00 81.75 73 ASP A O 1
ATOM 550 N N . ILE A 1 74 ? -3.366 -1.480 1.884 1.00 84.44 74 ILE A N 1
ATOM 551 C CA . ILE A 1 74 ? -2.145 -1.045 1.202 1.00 84.44 74 ILE A CA 1
ATOM 552 C C . ILE A 1 74 ? -1.729 -2.148 0.239 1.00 84.44 74 ILE A C 1
ATOM 554 O O . ILE A 1 74 ? -1.444 -3.276 0.650 1.00 84.44 74 ILE A O 1
ATOM 558 N N . VAL A 1 75 ? -1.647 -1.825 -1.046 1.00 86.31 75 VAL A N 1
ATOM 559 C CA . VAL A 1 75 ? -1.181 -2.756 -2.075 1.00 86.31 75 VAL A CA 1
ATOM 560 C C . VAL A 1 75 ? -0.003 -2.130 -2.790 1.00 86.31 75 VAL A C 1
ATOM 562 O O . VAL A 1 75 ? -0.064 -0.985 -3.220 1.00 86.31 75 VAL A O 1
ATOM 565 N N . TYR A 1 76 ? 1.086 -2.878 -2.909 1.00 89.44 76 TYR A N 1
ATOM 566 C CA . TYR A 1 76 ? 2.220 -2.472 -3.722 1.00 89.44 76 TYR A CA 1
ATOM 567 C C . TYR A 1 76 ? 2.295 -3.342 -4.967 1.00 89.44 76 TYR A C 1
ATOM 569 O O . TYR A 1 76 ? 2.357 -4.569 -4.868 1.00 89.44 76 TYR A O 1
ATOM 577 N N . CYS A 1 77 ? 2.322 -2.701 -6.127 1.00 89.81 77 CYS A N 1
ATOM 578 C CA . CYS A 1 77 ? 2.442 -3.343 -7.422 1.00 89.81 77 CYS A CA 1
ATOM 579 C C . CYS A 1 77 ? 3.761 -2.932 -8.067 1.00 89.81 77 CYS A C 1
ATOM 581 O O . CYS A 1 77 ? 3.985 -1.758 -8.361 1.00 89.81 77 CYS A O 1
ATOM 583 N N . VAL A 1 78 ? 4.644 -3.902 -8.311 1.00 90.94 78 VAL A N 1
ATOM 584 C CA . VAL A 1 78 ? 5.881 -3.640 -9.068 1.00 90.94 78 VAL A CA 1
ATOM 585 C C . VAL A 1 78 ? 5.571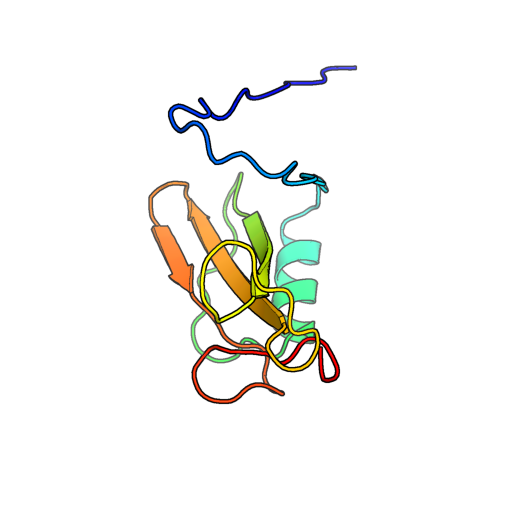 -3.508 -10.552 1.00 90.94 78 VAL A C 1
ATOM 587 O O . VAL A 1 78 ? 6.173 -2.702 -11.248 1.00 90.94 78 VAL A O 1
ATOM 590 N N . THR A 1 79 ? 4.627 -4.323 -11.016 1.00 85.44 79 THR A N 1
ATOM 591 C CA . THR A 1 79 ? 4.044 -4.306 -12.357 1.00 85.44 79 THR A CA 1
ATOM 592 C C . THR A 1 79 ? 2.535 -4.516 -12.218 1.00 85.44 79 THR A C 1
ATOM 594 O O . THR A 1 79 ? 2.075 -4.918 -11.147 1.00 85.44 79 THR A O 1
ATOM 597 N N . ALA A 1 80 ? 1.768 -4.285 -13.287 1.00 78.56 80 ALA A N 1
ATOM 598 C CA . ALA A 1 80 ? 0.308 -4.442 -13.276 1.00 78.56 80 ALA A CA 1
ATOM 599 C C . ALA A 1 80 ? -0.162 -5.833 -12.797 1.00 78.56 80 ALA A C 1
ATOM 601 O O . ALA A 1 80 ? -1.183 -5.937 -12.128 1.00 78.56 80 ALA A O 1
ATOM 602 N N . ASP A 1 81 ? 0.616 -6.883 -13.077 1.00 83.88 81 ASP A N 1
ATOM 603 C CA . ASP A 1 81 ? 0.269 -8.269 -12.731 1.00 83.88 81 ASP A CA 1
ATOM 604 C C . ASP A 1 81 ? 0.991 -8.787 -11.474 1.00 83.88 81 ASP A C 1
ATOM 606 O O . ASP A 1 81 ? 0.785 -9.927 -11.053 1.00 83.88 81 ASP A O 1
ATOM 610 N N . ARG A 1 82 ? 1.879 -7.983 -10.873 1.00 87.44 82 ARG A N 1
ATOM 611 C CA . ARG A 1 82 ? 2.702 -8.386 -9.725 1.00 87.44 82 ARG A CA 1
ATOM 612 C C . ARG A 1 82 ? 2.478 -7.440 -8.555 1.00 87.44 82 ARG A C 1
ATOM 614 O O . ARG A 1 82 ? 3.289 -6.547 -8.295 1.00 87.44 82 ARG A O 1
ATOM 621 N N . CYS A 1 83 ? 1.386 -7.704 -7.847 1.00 87.44 83 CYS A N 1
ATOM 622 C CA . CYS A 1 83 ? 0.939 -6.954 -6.683 1.00 87.44 83 CYS A CA 1
ATOM 623 C C . CYS A 1 83 ? 0.999 -7.790 -5.405 1.00 87.44 83 CYS A C 1
ATOM 625 O O . CYS A 1 83 ? 0.685 -8.981 -5.399 1.00 87.44 83 CYS A O 1
ATOM 627 N N . GLN A 1 84 ? 1.357 -7.141 -4.305 1.00 84.50 84 GLN A N 1
ATOM 628 C CA . GLN A 1 84 ? 1.364 -7.725 -2.975 1.00 84.50 84 GLN A CA 1
ATOM 629 C C . GLN A 1 84 ? 0.617 -6.801 -2.017 1.00 84.50 84 GLN A C 1
ATOM 631 O O . GLN A 1 84 ? 0.972 -5.631 -1.853 1.00 84.50 84 GLN A O 1
ATOM 636 N N . ARG A 1 85 ? -0.407 -7.347 -1.353 1.00 82.69 85 ARG A N 1
ATOM 637 C CA . ARG A 1 85 ? -1.023 -6.688 -0.200 1.00 82.69 85 ARG A CA 1
ATOM 638 C C . ARG A 1 85 ? -0.005 -6.647 0.930 1.00 82.69 85 ARG A C 1
ATOM 640 O O . ARG A 1 85 ? 0.609 -7.664 1.255 1.00 82.69 85 ARG A O 1
ATOM 647 N N . THR A 1 86 ? 0.164 -5.474 1.513 1.00 76.75 86 THR A N 1
ATOM 648 C CA . THR A 1 86 ? 1.131 -5.232 2.572 1.00 76.75 86 THR A CA 1
ATOM 649 C C . THR A 1 86 ? 0.486 -4.517 3.753 1.00 76.75 86 THR A C 1
ATOM 651 O O . THR A 1 86 ? -0.611 -3.977 3.653 1.00 76.75 86 THR A O 1
ATOM 654 N N . SER A 1 87 ? 1.152 -4.550 4.900 1.00 70.19 87 SER A N 1
ATOM 655 C CA . SER A 1 87 ? 0.717 -3.898 6.130 1.00 70.19 87 SER A CA 1
ATOM 656 C C . SER A 1 87 ? 1.733 -2.846 6.531 1.00 70.19 87 SER A C 1
ATOM 658 O O . SER A 1 87 ? 2.933 -3.138 6.566 1.00 70.19 87 SER A O 1
ATOM 660 N N . ALA A 1 88 ? 1.266 -1.657 6.913 1.00 71.19 88 ALA A N 1
ATOM 661 C CA . ALA A 1 88 ? 2.139 -0.748 7.634 1.00 71.19 88 ALA A CA 1
ATOM 662 C C . ALA A 1 88 ? 2.543 -1.378 8.981 1.00 71.19 88 ALA A C 1
ATOM 664 O O . ALA A 1 88 ? 1.813 -2.190 9.550 1.00 71.19 88 ALA A O 1
ATOM 665 N N . LYS A 1 89 ? 3.719 -1.025 9.501 1.00 65.81 89 LYS A N 1
ATOM 666 C CA . LYS A 1 89 ? 4.296 -1.618 10.722 1.00 65.81 89 LYS A CA 1
ATOM 667 C C . LYS A 1 89 ? 3.414 -1.450 11.964 1.00 65.81 89 LYS A C 1
ATOM 669 O O . LYS A 1 89 ? 3.541 -2.216 12.915 1.00 65.81 89 LYS A O 1
ATOM 674 N N . THR A 1 90 ? 2.551 -0.440 11.968 1.00 64.00 90 THR A N 1
ATOM 675 C CA . THR A 1 90 ? 1.581 -0.162 13.034 1.00 64.00 90 THR A CA 1
ATOM 676 C C . THR A 1 90 ? 0.343 -1.061 12.973 1.00 64.00 90 THR A C 1
ATOM 678 O O . THR A 1 90 ? -0.496 -0.988 13.864 1.00 64.00 90 THR A O 1
ATOM 681 N N . CYS A 1 91 ? 0.238 -1.936 11.969 1.00 69.44 91 CYS A N 1
ATOM 682 C CA . CYS A 1 91 ? -0.972 -2.687 11.665 1.00 69.44 91 CYS A CA 1
ATOM 683 C C . CYS A 1 91 ? -0.784 -4.188 11.895 1.00 69.44 91 CYS A C 1
ATOM 685 O O . CYS A 1 91 ? 0.221 -4.780 11.502 1.00 69.44 91 CYS A O 1
ATOM 687 N N . SER A 1 92 ? -1.780 -4.822 12.508 1.00 60.75 92 SER A N 1
ATOM 688 C CA . SER A 1 92 ? -1.855 -6.276 12.646 1.00 60.75 92 SER A CA 1
ATOM 689 C C . SER A 1 92 ? -2.578 -6.880 11.441 1.00 60.75 92 SER A C 1
ATOM 691 O O . SER A 1 92 ? -3.637 -6.396 11.052 1.00 60.75 92 SER A O 1
ATOM 693 N N . GLU A 1 93 ? -2.028 -7.952 10.865 1.00 57.47 93 GLU A N 1
ATOM 694 C CA . GLU A 1 93 ? -2.720 -8.799 9.874 1.00 57.47 93 GLU A CA 1
ATOM 695 C C . GLU A 1 93 ? -3.191 -8.090 8.580 1.00 57.47 93 GLU A C 1
ATOM 697 O O . GLU A 1 93 ? -4.154 -8.519 7.950 1.00 57.47 93 GLU A O 1
ATOM 702 N N . GLY A 1 94 ? -2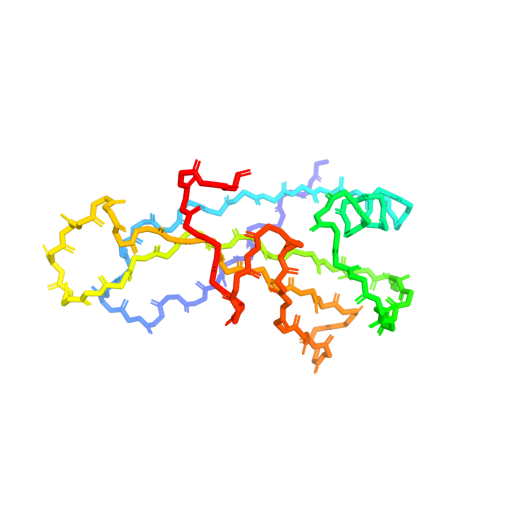.516 -7.021 8.132 1.00 56.16 94 GLY A N 1
ATOM 703 C CA . GLY A 1 94 ? -2.869 -6.367 6.857 1.00 56.16 94 GLY A CA 1
ATOM 704 C C . GLY A 1 94 ? -4.036 -5.384 6.924 1.00 56.16 94 GLY A C 1
ATOM 705 O O . GLY A 1 94 ? -4.470 -4.906 5.880 1.00 56.16 94 GLY A O 1
ATOM 706 N N . ILE A 1 95 ? -4.531 -5.067 8.123 1.00 62.56 95 ILE A N 1
ATOM 707 C CA . ILE A 1 95 ? -5.626 -4.118 8.338 1.00 62.56 95 ILE A CA 1
ATOM 708 C C . ILE A 1 95 ? -5.113 -2.990 9.231 1.00 62.56 95 ILE A C 1
ATOM 710 O O . ILE A 1 95 ? -4.778 -3.215 10.392 1.00 62.56 95 ILE A O 1
ATOM 714 N N . CYS A 1 96 ? -5.043 -1.776 8.684 1.00 71.62 96 CYS A N 1
ATOM 715 C CA . CYS A 1 96 ? -4.674 -0.571 9.424 1.00 71.62 96 CYS A CA 1
ATOM 716 C C . CYS A 1 96 ? -5.939 0.202 9.800 1.00 71.62 96 CYS A C 1
ATOM 718 O O . CYS A 1 96 ? -6.506 0.824 8.900 1.00 71.62 96 CYS A O 1
ATOM 720 N N . PRO A 1 97 ? -6.416 0.185 11.061 1.00 77.38 97 PRO A N 1
ATOM 721 C CA . PRO A 1 97 ? -7.539 1.028 11.461 1.00 77.38 97 PRO A CA 1
ATOM 722 C C . PRO A 1 97 ? -7.269 2.481 11.067 1.00 77.38 97 PRO A C 1
ATOM 724 O O . PRO A 1 97 ? -6.176 2.989 11.299 1.00 77.38 97 PRO A O 1
ATOM 727 N N . TRP A 1 98 ? -8.253 3.166 10.483 1.00 81.00 98 TRP A N 1
ATOM 728 C CA . TRP A 1 98 ? -8.071 4.532 9.966 1.00 81.00 98 TRP A CA 1
ATOM 729 C C . TRP A 1 98 ? -7.566 5.521 11.026 1.00 81.00 98 TRP A C 1
ATOM 731 O O . TRP A 1 98 ? -6.880 6.479 10.704 1.00 81.00 98 TRP A O 1
ATOM 741 N N . LYS A 1 99 ? -7.894 5.290 12.301 1.00 78.44 99 LYS A N 1
ATOM 742 C CA . LYS A 1 99 ? -7.448 6.137 13.415 1.00 78.44 99 LYS A CA 1
ATOM 743 C C . LYS A 1 99 ? -5.959 5.995 13.744 1.00 78.44 99 LYS A C 1
ATOM 745 O O . LYS A 1 99 ? -5.407 6.902 14.361 1.00 78.44 99 LYS A O 1
ATOM 750 N N . ASP A 1 100 ? -5.355 4.874 13.360 1.00 75.44 100 ASP A N 1
ATOM 751 C CA . ASP A 1 100 ? -3.981 4.498 13.704 1.00 75.44 100 ASP A CA 1
ATOM 752 C C . ASP A 1 100 ? -3.012 4.626 12.510 1.00 75.44 100 ASP A C 1
ATOM 754 O O . ASP A 1 100 ? -1.805 4.421 12.674 1.00 75.44 100 ASP A O 1
ATOM 758 N N . PHE A 1 101 ? -3.542 4.928 11.318 1.00 74.25 101 PHE A N 1
ATOM 759 C CA . PHE A 1 101 ? -2.799 5.194 10.084 1.00 74.25 101 PHE A CA 1
ATOM 760 C C . PHE A 1 101 ? -2.462 6.685 9.960 1.00 74.25 101 PHE A C 1
ATOM 762 O O . PHE A 1 101 ? -1.278 6.994 9.697 1.00 74.25 101 PHE A O 1
#

Secondary structure (DSSP, 8-state):
-----------STT------------HHHHHHHHHHTT--S-PPPP-TT-EEEEEEEE-SSTT---GGGEEEEEEEEEETTEEEEE--TT-BTTBEETTT-

Foldseek 3Di:
DDPPPPPPPPPDPLCPPDDDDDDDDDQVVVVVVCVVLVQDDDDDRADPPKDKDWDWDFDDDPPDDDLQRIWIWIWTASDPVRIDTTGRPQDDPSTGRPVRD

Sequence (101 aa):
NLLLEQECAADDEDARAASLQLYFAHQSQVLALLAALGVGGEVPLPEDLSHVDLTLRTAGEVGSFDPEKLFIDIVYCVTADRCQRTSAKTCSEGICPWKDF

pLDDT: mean 73.51, std 17.85, range [29.39, 92.69]

Radius of gyration: 15.18 Å; chains: 1; bounding box: 38×27×34 Å

Organism: NCBI:txid582737